Protein AF-A0A0C9XQB7-F1 (afdb_monomer_lite)

Organism: NCBI:txid1095629

InterPro domains:
  IPR027417 P-loop containing nucleoside triphosphate hydrolase [G3DSA:3.40.50.300] (1-61)

pLDDT: mean 90.87, std 9.83, range [48.34, 97.12]

Foldseek 3Di:
DPDPCPVVVVVVVCVVCPPVDPDDADFDPVDPVRLFVSLLVQCPPPVNVVVVQDRGNVSSVVVVVVPDDD

Secondary structure (DSSP, 8-state):
---SSHHHHHHHHHHHTTTT-S-------SSHHHHHHHHHHHTTSHHHHHTT--SSHHHHHHHHHH----

Structure (mmCIF, N/CA/C/O backbone):
data_AF-A0A0C9XQB7-F1
#
_entry.id   AF-A0A0C9XQB7-F1
#
loop_
_atom_site.group_PDB
_atom_site.id
_atom_site.type_symbol
_atom_site.label_atom_id
_atom_site.label_alt_id
_atom_site.label_comp_id
_atom_site.label_asym_id
_atom_site.label_entity_id
_atom_site.label_seq_id
_atom_site.pdbx_PDB_ins_code
_atom_site.Cartn_x
_atom_site.Cartn_y
_atom_site.Cartn_z
_atom_site.occupancy
_atom_site.B_iso_or_equiv
_atom_site.auth_seq_id
_atom_site.auth_comp_id
_atom_site.auth_asym_id
_atom_site.auth_atom_id
_atom_site.pdbx_PDB_model_num
ATOM 1 N N . MET A 1 1 ? 7.238 -21.159 -13.742 1.00 50.06 1 MET A N 1
ATOM 2 C CA . MET A 1 1 ? 6.014 -21.731 -13.128 1.00 50.06 1 MET A CA 1
ATOM 3 C C . MET A 1 1 ? 5.238 -20.634 -12.396 1.00 50.06 1 MET A C 1
ATOM 5 O O . MET A 1 1 ? 5.464 -20.393 -11.214 1.00 50.06 1 MET A O 1
ATOM 9 N N . GLY A 1 2 ? 4.367 -19.915 -13.108 1.00 63.97 2 GLY A N 1
ATOM 10 C CA . GLY A 1 2 ? 3.376 -19.002 -12.518 1.00 63.97 2 GLY A CA 1
ATOM 11 C C . GLY A 1 2 ? 2.046 -19.735 -12.310 1.00 63.97 2 GLY A C 1
ATOM 12 O O . GLY A 1 2 ? 1.780 -20.691 -13.028 1.00 63.97 2 GLY A O 1
ATOM 13 N N . GLY A 1 3 ? 1.236 -19.332 -11.325 1.00 73.00 3 GLY A N 1
ATOM 14 C CA . GLY A 1 3 ? -0.126 -19.871 -11.152 1.00 73.00 3 GLY A CA 1
ATOM 15 C C . GLY A 1 3 ? -0.362 -20.875 -10.015 1.00 73.00 3 GLY A C 1
ATOM 16 O O . GLY A 1 3 ? -1.479 -21.347 -9.872 1.00 73.00 3 GLY A O 1
ATOM 17 N N . VAL A 1 4 ? 0.613 -21.149 -9.138 1.00 77.25 4 VAL A N 1
ATOM 18 C CA . VAL A 1 4 ? 0.454 -22.062 -7.968 1.00 77.25 4 VAL A CA 1
ATOM 19 C C . VAL A 1 4 ? -0.453 -21.474 -6.855 1.00 77.25 4 VAL A C 1
ATOM 21 O O . VAL A 1 4 ? -0.357 -21.832 -5.692 1.00 77.25 4 VAL A O 1
ATOM 24 N N . GLY A 1 5 ? -1.312 -20.501 -7.169 1.00 86.19 5 GLY A N 1
ATOM 25 C CA . GLY A 1 5 ? -2.284 -19.966 -6.210 1.00 86.19 5 GLY A CA 1
ATOM 26 C C . GLY A 1 5 ? -1.709 -19.091 -5.090 1.00 86.19 5 GLY A C 1
ATOM 27 O O . GLY A 1 5 ? -2.408 -18.845 -4.117 1.00 86.19 5 GLY A O 1
ATOM 28 N N . LYS A 1 6 ? -0.479 -18.569 -5.206 1.00 89.75 6 LYS A N 1
ATOM 29 C CA . LYS A 1 6 ? 0.129 -17.690 -4.178 1.00 89.75 6 LYS A CA 1
ATOM 30 C C . LYS A 1 6 ? -0.779 -16.517 -3.791 1.00 89.75 6 LYS A C 1
ATOM 32 O O . LYS A 1 6 ? -1.074 -16.329 -2.618 1.00 89.75 6 LYS A O 1
ATOM 37 N N . THR A 1 7 ? -1.292 -15.793 -4.784 1.00 90.19 7 THR A N 1
ATOM 38 C CA . THR A 1 7 ? -2.247 -14.697 -4.567 1.00 90.19 7 THR A CA 1
ATOM 39 C C . THR A 1 7 ? -3.523 -15.188 -3.881 1.00 90.19 7 THR A C 1
ATOM 41 O O . THR A 1 7 ? -4.004 -14.541 -2.961 1.00 90.19 7 THR A O 1
ATOM 44 N N . GLN A 1 8 ? -4.032 -16.366 -4.258 1.00 90.56 8 GLN A N 1
ATOM 45 C CA . GLN A 1 8 ? -5.224 -16.960 -3.641 1.00 90.56 8 GLN A CA 1
ATOM 46 C C . GLN A 1 8 ? -4.994 -17.323 -2.167 1.00 90.56 8 GLN A C 1
ATOM 48 O O . GLN A 1 8 ? -5.879 -17.118 -1.341 1.00 90.56 8 GLN A O 1
ATOM 53 N N . ILE A 1 9 ? -3.797 -17.799 -1.809 1.00 93.12 9 ILE A N 1
ATOM 54 C CA . ILE A 1 9 ? -3.427 -18.066 -0.413 1.00 93.12 9 ILE A CA 1
ATOM 55 C C . ILE A 1 9 ? -3.389 -16.761 0.395 1.00 93.12 9 ILE A C 1
ATOM 57 O O . ILE A 1 9 ? -3.944 -16.723 1.491 1.00 93.12 9 ILE A O 1
ATOM 61 N N . CYS A 1 10 ? -2.802 -15.684 -0.141 1.00 92.00 10 CYS A N 1
ATOM 62 C CA . CYS A 1 10 ? -2.797 -14.373 0.520 1.00 92.00 10 CYS A CA 1
ATOM 63 C C . CYS A 1 10 ? -4.217 -13.828 0.728 1.00 92.00 10 CYS A C 1
ATOM 65 O O . CYS A 1 10 ? -4.541 -13.371 1.822 1.00 92.00 10 CYS A O 1
ATOM 67 N N . LEU A 1 11 ? -5.082 -13.928 -0.288 1.00 92.00 11 LEU A N 1
ATOM 68 C CA . LEU A 1 11 ? -6.488 -13.528 -0.175 1.00 92.00 11 LEU A CA 1
ATOM 69 C C . LEU A 1 11 ? -7.199 -14.343 0.912 1.00 92.00 11 LEU A C 1
ATOM 71 O O . LEU A 1 11 ? -7.833 -13.773 1.798 1.00 92.00 11 LEU A O 1
ATOM 75 N N . LYS A 1 12 ? -7.009 -15.669 0.921 1.00 94.44 12 LYS A N 1
ATOM 76 C CA . LYS A 1 12 ? -7.635 -16.540 1.920 1.00 94.44 12 LYS A CA 1
ATOM 77 C C . LYS A 1 12 ? -7.137 -16.280 3.340 1.00 94.44 12 LYS A C 1
ATOM 79 O O . LYS A 1 12 ? -7.893 -16.448 4.294 1.00 94.44 12 LYS A O 1
ATOM 84 N N . PHE A 1 13 ? -5.874 -15.891 3.489 1.00 94.12 13 PHE A N 1
ATOM 85 C CA . PHE A 1 13 ? -5.309 -15.490 4.771 1.00 94.12 13 PHE A CA 1
ATOM 86 C C . PHE A 1 13 ? -5.988 -14.226 5.304 1.00 94.12 13 PHE A C 1
ATOM 88 O O . PHE A 1 13 ? -6.455 -14.236 6.441 1.00 94.12 13 PHE A O 1
ATOM 95 N N . VAL A 1 14 ? -6.104 -13.177 4.484 1.00 93.19 14 VAL A N 1
ATOM 96 C CA . VAL A 1 14 ? -6.756 -11.921 4.890 1.00 93.19 14 VAL A CA 1
ATOM 97 C C . VAL A 1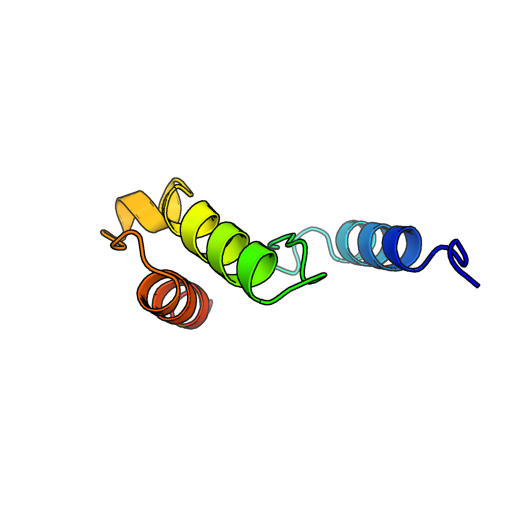 14 ? -8.230 -12.152 5.227 1.00 93.19 14 VAL A C 1
ATOM 99 O O . VAL A 1 14 ? -8.688 -11.662 6.254 1.00 93.19 14 VAL A O 1
ATOM 102 N N . GLU A 1 15 ? -8.946 -12.971 4.447 1.00 93.12 15 GLU A N 1
ATOM 103 C CA . GLU A 1 15 ? -10.319 -13.388 4.775 1.00 93.12 15 GLU A CA 1
ATOM 104 C C . GLU A 1 15 ? -10.410 -14.070 6.149 1.00 93.12 15 GLU A C 1
ATOM 106 O O . GLU A 1 15 ? -11.282 -13.747 6.952 1.00 93.12 15 GLU A O 1
ATOM 111 N N . LYS A 1 16 ? -9.509 -15.017 6.443 1.00 95.56 16 LYS A N 1
ATOM 112 C CA . LYS A 1 16 ? -9.496 -15.734 7.731 1.00 95.56 16 LYS A CA 1
ATOM 113 C C . LYS A 1 16 ? -9.102 -14.849 8.910 1.00 95.56 16 LYS A C 1
ATOM 115 O O . LYS A 1 16 ? -9.504 -15.130 10.035 1.00 95.56 16 LYS A O 1
ATOM 120 N N . MET A 1 17 ? -8.302 -13.820 8.660 1.00 94.00 17 MET A N 1
ATOM 121 C CA . MET A 1 17 ? -7.825 -12.866 9.658 1.00 94.00 17 MET A CA 1
ATOM 122 C C . MET A 1 17 ? -8.666 -11.584 9.673 1.00 94.00 17 MET A C 1
ATOM 124 O O . MET A 1 17 ? -8.224 -10.572 10.216 1.00 94.00 17 MET A O 1
ATOM 128 N N . ALA A 1 18 ? -9.867 -11.606 9.086 1.00 87.62 18 ALA A N 1
ATOM 129 C CA . ALA A 1 18 ? -10.759 -10.456 9.067 1.00 87.62 18 ALA A CA 1
ATOM 130 C C . ALA A 1 18 ? -10.961 -9.901 10.489 1.00 87.62 18 ALA A C 1
ATOM 132 O O . ALA A 1 18 ? -11.239 -10.643 11.432 1.00 87.62 18 ALA A O 1
ATOM 133 N N . GLY A 1 19 ? -10.760 -8.591 10.646 1.00 87.69 19 GLY A N 1
ATOM 134 C CA . GLY A 1 19 ? -10.845 -7.897 11.934 1.00 87.69 19 GLY A CA 1
ATOM 135 C C . GLY A 1 19 ? -9.607 -8.001 12.836 1.00 87.69 19 GLY A C 1
ATOM 136 O O . GLY A 1 19 ? -9.586 -7.365 13.883 1.00 87.69 19 GLY A O 1
ATOM 137 N N . ARG A 1 20 ? -8.563 -8.758 12.461 1.00 90.75 20 ARG A N 1
ATOM 138 C CA . ARG A 1 20 ? -7.278 -8.805 13.197 1.00 90.75 20 ARG A CA 1
ATOM 139 C C . ARG A 1 20 ? -6.323 -7.676 12.813 1.00 90.75 20 ARG A C 1
ATOM 141 O O . ARG A 1 20 ? -5.430 -7.360 13.588 1.00 90.75 20 ARG A O 1
ATOM 148 N N . PHE A 1 21 ? -6.483 -7.124 11.615 1.00 89.56 21 PHE A N 1
ATOM 149 C CA . PHE A 1 21 ? -5.673 -6.028 11.097 1.00 89.56 21 PHE A CA 1
ATOM 150 C C . PHE A 1 21 ? -6.573 -4.819 10.870 1.00 89.56 21 PHE A C 1
ATOM 152 O O . PHE A 1 21 ? -7.623 -4.951 10.241 1.00 89.56 21 PHE A O 1
ATOM 159 N N . SER A 1 22 ? -6.150 -3.656 11.361 1.00 89.25 22 SER A N 1
ATOM 160 C CA . SER A 1 22 ? -6.817 -2.380 11.087 1.00 89.25 22 SER A CA 1
ATOM 161 C C . SER A 1 22 ? -6.630 -1.952 9.630 1.00 89.25 22 SER A C 1
ATOM 163 O O . SER A 1 22 ? -7.540 -1.388 9.035 1.00 89.25 22 SER A O 1
ATOM 165 N N . HIS A 1 23 ? -5.479 -2.288 9.036 1.00 91.81 23 HIS A N 1
ATOM 166 C CA . HIS A 1 23 ? -5.110 -1.892 7.681 1.00 91.81 23 HIS A CA 1
ATOM 167 C C . HIS A 1 23 ? -4.491 -3.059 6.910 1.00 91.81 23 HIS A C 1
ATOM 169 O O . HIS A 1 23 ? -3.628 -3.773 7.420 1.00 91.81 23 HIS A O 1
ATOM 175 N N . VAL A 1 24 ? -4.907 -3.229 5.654 1.00 91.69 24 VAL A N 1
ATOM 176 C CA . VAL A 1 24 ? -4.314 -4.176 4.703 1.00 91.69 24 VAL A CA 1
ATOM 177 C C . VAL A 1 24 ? -4.134 -3.458 3.371 1.00 91.69 24 VAL A C 1
ATOM 179 O O . VAL A 1 24 ? -5.107 -3.003 2.775 1.00 91.69 24 VAL A O 1
ATOM 182 N N . PHE A 1 25 ? -2.893 -3.379 2.892 1.00 92.00 25 PHE A N 1
ATOM 183 C CA . PHE A 1 25 ? -2.550 -2.728 1.628 1.00 92.00 25 PHE A CA 1
ATOM 184 C C . PHE A 1 25 ? -2.117 -3.765 0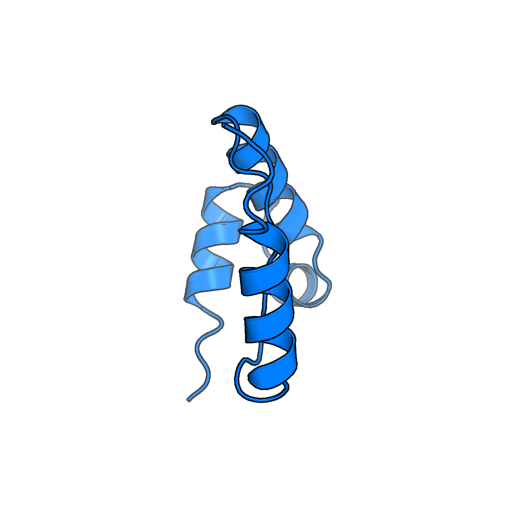.592 1.00 92.00 25 PHE A C 1
ATOM 186 O O . PHE A 1 25 ? -1.298 -4.637 0.880 1.00 92.00 25 PHE A O 1
ATOM 193 N N . TRP A 1 26 ? -2.645 -3.651 -0.627 1.00 90.81 26 TRP A N 1
ATOM 194 C CA . TRP A 1 26 ? -2.257 -4.484 -1.765 1.00 90.81 26 TRP A CA 1
ATOM 195 C C . TRP A 1 26 ? -1.439 -3.652 -2.744 1.00 90.81 26 TRP A C 1
ATOM 197 O O . TRP A 1 26 ? -1.860 -2.563 -3.129 1.00 90.81 26 TRP A O 1
ATOM 207 N N . MET A 1 27 ? -0.281 -4.166 -3.152 1.00 91.12 27 MET A N 1
ATOM 208 C CA . MET A 1 27 ? 0.629 -3.461 -4.049 1.00 91.12 27 MET A CA 1
ATOM 209 C C . MET A 1 27 ? 1.234 -4.410 -5.078 1.00 91.12 27 MET A C 1
ATO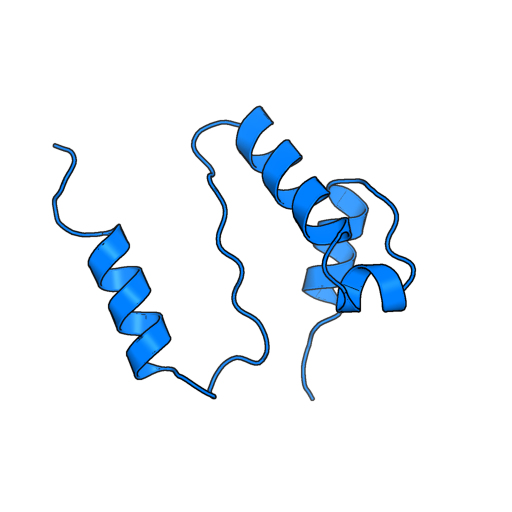M 211 O O . MET A 1 27 ? 1.588 -5.545 -4.755 1.00 91.12 27 MET A O 1
ATOM 215 N N . ASP A 1 28 ? 1.373 -3.921 -6.309 1.00 90.88 28 ASP A N 1
ATOM 216 C CA . ASP A 1 28 ? 2.183 -4.563 -7.340 1.00 90.88 28 ASP A CA 1
ATOM 217 C C . ASP A 1 28 ? 3.659 -4.185 -7.156 1.00 90.88 28 ASP A C 1
ATOM 219 O O . ASP A 1 28 ? 4.048 -3.024 -7.292 1.00 90.88 28 ASP A O 1
ATOM 223 N N . VAL A 1 29 ? 4.482 -5.185 -6.848 1.00 91.88 29 VAL A N 1
ATOM 224 C CA . VAL A 1 29 ? 5.920 -5.035 -6.582 1.00 91.88 29 VAL A CA 1
ATOM 225 C C . VAL A 1 29 ? 6.788 -5.657 -7.682 1.00 91.88 29 VAL A C 1
ATOM 227 O O . VAL A 1 29 ? 7.898 -6.117 -7.424 1.00 91.88 29 VAL A O 1
ATOM 230 N N . SER A 1 30 ? 6.265 -5.731 -8.908 1.00 92.69 30 SER A N 1
ATOM 231 C CA . SER A 1 30 ? 6.960 -6.332 -10.051 1.00 92.69 30 SER A CA 1
ATOM 232 C C . SER A 1 30 ? 8.175 -5.537 -10.551 1.00 92.69 30 SER A C 1
ATOM 234 O O . SER A 1 30 ? 9.084 -6.142 -11.121 1.00 92.69 30 SER A O 1
ATOM 236 N N . SER A 1 31 ? 8.239 -4.223 -10.313 1.00 96.56 31 SER A N 1
ATOM 237 C CA . SER A 1 31 ? 9.421 -3.386 -10.560 1.00 96.56 31 SER A CA 1
ATOM 238 C C . SER A 1 31 ? 9.539 -2.241 -9.548 1.00 96.56 31 SER A C 1
ATOM 240 O O . SER A 1 31 ? 8.599 -1.934 -8.818 1.00 96.56 31 SER A O 1
ATOM 242 N N . GLU A 1 32 ? 10.689 -1.564 -9.515 1.00 96.44 32 GLU A N 1
ATOM 243 C CA . GLU A 1 32 ? 10.869 -0.365 -8.680 1.00 96.44 32 GLU A CA 1
ATOM 244 C C . GLU A 1 32 ? 9.862 0.743 -9.027 1.00 96.44 32 GLU A C 1
ATOM 246 O O . GLU A 1 32 ? 9.317 1.391 -8.131 1.00 96.44 32 GLU A O 1
ATOM 251 N N . ASP A 1 33 ? 9.540 0.905 -10.313 1.00 96.44 33 ASP A N 1
ATOM 252 C CA . ASP A 1 33 ? 8.550 1.880 -10.773 1.00 96.44 33 ASP A CA 1
ATOM 253 C C . ASP A 1 33 ? 7.139 1.542 -10.273 1.00 96.44 33 ASP A C 1
ATOM 255 O O . ASP A 1 33 ? 6.416 2.437 -9.820 1.00 96.44 33 ASP A O 1
ATOM 259 N N . THR A 1 34 ? 6.737 0.261 -10.301 1.00 96.75 34 THR A N 1
ATOM 260 C CA . THR A 1 34 ? 5.418 -0.147 -9.786 1.00 96.75 34 THR A CA 1
ATOM 261 C C . THR A 1 34 ? 5.346 -0.009 -8.269 1.00 96.75 34 THR A C 1
ATOM 263 O O . THR A 1 34 ? 4.315 0.425 -7.756 1.00 96.75 34 THR A O 1
ATOM 266 N N . ILE A 1 35 ? 6.446 -0.277 -7.555 1.00 96.31 35 ILE A N 1
ATOM 267 C CA . ILE A 1 35 ? 6.553 -0.040 -6.107 1.00 96.31 35 ILE A CA 1
ATOM 268 C C . ILE A 1 35 ? 6.381 1.452 -5.803 1.00 96.31 35 ILE A C 1
ATOM 270 O O . ILE A 1 35 ? 5.572 1.827 -4.954 1.00 96.31 35 ILE A O 1
ATOM 274 N N . ALA A 1 36 ? 7.105 2.326 -6.507 1.00 96.12 36 ALA A N 1
ATOM 275 C CA . ALA A 1 36 ? 7.031 3.767 -6.290 1.00 96.12 36 ALA A CA 1
ATOM 276 C C . ALA A 1 36 ? 5.635 4.328 -6.605 1.00 96.12 36 ALA A C 1
ATOM 278 O O . ALA A 1 36 ? 5.117 5.159 -5.854 1.00 96.12 36 ALA A O 1
ATOM 279 N N . LEU A 1 37 ? 5.006 3.863 -7.688 1.00 96.25 37 LEU A N 1
ATOM 280 C CA . LEU A 1 37 ? 3.635 4.234 -8.036 1.00 96.25 37 LEU A CA 1
ATOM 281 C C . LEU A 1 37 ? 2.635 3.726 -6.990 1.00 96.25 37 LEU A C 1
ATOM 283 O O . LEU A 1 37 ? 1.761 4.481 -6.563 1.00 96.25 37 LEU A O 1
ATOM 287 N N . GLY A 1 38 ? 2.796 2.481 -6.540 1.00 96.19 38 GLY A N 1
ATOM 288 C CA . GLY A 1 38 ? 1.989 1.873 -5.491 1.00 96.19 38 GLY A CA 1
ATOM 289 C C . GLY A 1 38 ? 2.056 2.665 -4.188 1.00 96.19 38 GLY A C 1
ATOM 290 O O . GLY A 1 38 ? 1.017 3.029 -3.644 1.00 96.19 38 GLY A O 1
ATOM 291 N N . LEU A 1 39 ? 3.255 3.020 -3.723 1.00 96.62 39 LEU A N 1
ATOM 292 C CA . LEU A 1 39 ? 3.433 3.824 -2.510 1.00 96.62 39 LEU A CA 1
ATOM 293 C C . LEU A 1 39 ? 2.810 5.218 -2.647 1.00 96.62 39 LEU A C 1
ATOM 295 O O . LEU A 1 39 ? 2.056 5.636 -1.773 1.00 96.62 39 LEU A O 1
ATOM 299 N N . LYS A 1 40 ? 3.033 5.913 -3.768 1.00 96.00 40 LYS A N 1
ATOM 300 C CA . LYS A 1 40 ? 2.387 7.214 -4.025 1.00 96.00 40 LYS A CA 1
ATOM 301 C C . LYS A 1 40 ? 0.863 7.105 -4.081 1.00 96.00 40 LYS A C 1
ATOM 303 O O . LYS A 1 40 ? 0.178 8.038 -3.672 1.00 96.00 40 LYS A O 1
ATOM 308 N N . SER A 1 41 ? 0.324 5.980 -4.557 1.00 95.50 41 SER A N 1
ATOM 309 C CA . SER A 1 41 ? -1.123 5.753 -4.589 1.00 95.50 41 SER A CA 1
ATOM 310 C C . SER A 1 41 ? -1.737 5.714 -3.181 1.00 95.50 41 SER A C 1
ATOM 312 O O . SER A 1 41 ? -2.847 6.210 -2.984 1.00 95.50 41 SER A O 1
ATOM 314 N N . LEU A 1 42 ? -0.988 5.229 -2.181 1.00 95.56 42 LEU A N 1
ATOM 315 C CA . LEU A 1 42 ? -1.430 5.180 -0.784 1.00 95.56 42 LEU A CA 1
ATOM 316 C C . LEU A 1 42 ? -1.603 6.571 -0.167 1.00 95.56 42 LEU A C 1
ATOM 318 O O . LEU A 1 42 ? -2.487 6.748 0.665 1.00 95.56 42 LEU A O 1
ATOM 322 N N . CYS A 1 43 ? -0.856 7.582 -0.623 1.00 95.81 43 CYS A N 1
ATOM 323 C CA . CYS A 1 43 ? -1.052 8.973 -0.194 1.00 95.81 43 CYS A CA 1
ATOM 324 C C . CYS A 1 43 ? -2.464 9.495 -0.513 1.00 95.81 43 CYS A C 1
ATOM 326 O O . CYS A 1 43 ? -2.921 10.463 0.092 1.00 95.81 43 CYS A O 1
ATOM 328 N N . TYR A 1 44 ? -3.173 8.874 -1.464 1.00 94.62 44 TYR A N 1
ATOM 329 C CA . TYR A 1 44 ? -4.547 9.245 -1.793 1.00 94.62 44 TYR A CA 1
ATOM 330 C C . TYR A 1 44 ? -5.602 8.540 -0.932 1.00 94.62 44 TYR A C 1
ATOM 332 O O . TYR A 1 44 ? -6.783 8.885 -1.054 1.00 94.62 44 TYR A O 1
ATOM 340 N N . HIS A 1 45 ? -5.204 7.602 -0.064 1.00 94.62 45 HIS A N 1
ATOM 341 C CA . HIS A 1 45 ? -6.096 6.967 0.902 1.00 94.62 45 HIS A CA 1
ATOM 342 C C . HIS A 1 45 ? -6.758 8.038 1.791 1.00 94.62 45 HIS A C 1
ATOM 344 O O . HIS A 1 45 ? -6.071 8.978 2.201 1.00 94.62 45 HIS A O 1
ATOM 350 N N . PRO A 1 46 ? -8.063 7.938 2.112 1.00 94.69 46 PRO A N 1
ATOM 351 C CA . PRO A 1 46 ? -8.758 8.954 2.906 1.00 94.69 46 PRO A CA 1
ATOM 352 C C . PRO A 1 46 ? -8.057 9.279 4.229 1.00 94.69 46 PRO A C 1
ATOM 354 O O . PRO A 1 46 ? -7.897 10.448 4.565 1.00 94.69 46 PRO A O 1
ATOM 357 N N . GLU A 1 47 ? -7.570 8.257 4.933 1.00 94.56 47 GLU A N 1
ATOM 358 C CA . GLU A 1 47 ? -6.853 8.432 6.203 1.00 94.56 47 GLU A CA 1
ATOM 359 C C . GLU A 1 47 ? -5.463 9.055 6.025 1.00 94.56 47 GLU A C 1
ATOM 361 O O . GLU A 1 47 ? -5.067 9.893 6.829 1.00 94.56 47 GLU A O 1
ATOM 366 N N . ALA A 1 48 ? -4.751 8.737 4.937 1.00 95.44 48 ALA A N 1
ATOM 367 C CA . ALA A 1 48 ? -3.476 9.381 4.618 1.00 95.44 48 ALA A CA 1
ATOM 368 C C . ALA A 1 48 ? -3.676 10.871 4.306 1.00 95.44 48 ALA A C 1
ATOM 370 O O . ALA A 1 48 ? -2.942 11.726 4.801 1.00 95.44 48 ALA A O 1
ATOM 371 N N . LYS A 1 49 ? -4.718 11.204 3.531 1.00 95.56 49 LYS A N 1
ATOM 372 C CA . LYS A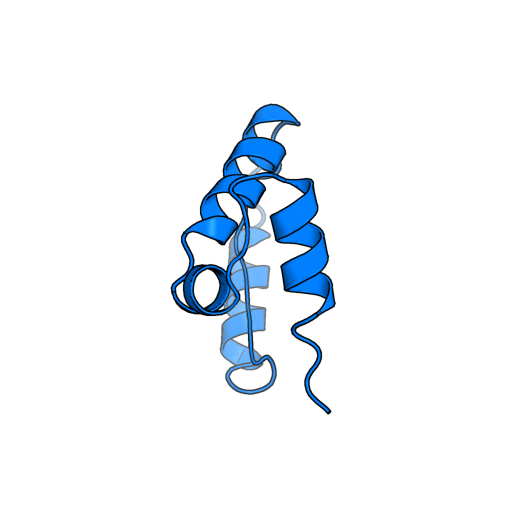 1 49 ? -5.088 12.598 3.254 1.00 95.56 49 LYS A CA 1
ATOM 373 C C . LYS A 1 49 ? -5.473 13.345 4.527 1.00 95.56 49 LYS A C 1
ATOM 375 O O . LYS A 1 49 ? -5.035 14.476 4.710 1.00 95.56 49 LYS A O 1
ATOM 380 N N . ALA A 1 50 ? -6.265 12.721 5.399 1.00 95.19 50 ALA A N 1
ATOM 381 C CA . ALA A 1 50 ? -6.649 13.302 6.684 1.00 95.19 50 ALA A CA 1
ATOM 382 C C . ALA A 1 50 ? -5.432 13.538 7.597 1.00 95.19 50 ALA A C 1
ATOM 384 O O . ALA A 1 50 ? -5.384 14.545 8.297 1.00 95.19 50 ALA A O 1
ATOM 385 N N . ALA A 1 51 ? -4.426 12.663 7.528 1.00 93.94 51 ALA A N 1
ATOM 386 C CA . ALA A 1 51 ? -3.149 12.809 8.225 1.00 93.94 51 ALA A CA 1
ATOM 387 C C . ALA A 1 51 ? -2.177 13.811 7.562 1.00 93.94 51 ALA A C 1
ATOM 389 O O . ALA A 1 51 ? -1.063 13.993 8.048 1.00 93.94 51 ALA A O 1
ATOM 390 N N . GLY A 1 52 ? -2.564 14.467 6.461 1.00 95.44 52 GLY A N 1
ATOM 391 C CA . GLY A 1 52 ? -1.735 15.473 5.788 1.00 95.44 52 GLY A CA 1
ATOM 392 C C . GLY A 1 52 ? -0.523 14.900 5.045 1.00 95.44 52 GLY A C 1
ATOM 393 O O . GLY A 1 52 ? 0.473 15.598 4.861 1.00 95.44 52 GLY A O 1
ATOM 394 N N . VAL A 1 53 ? -0.582 13.635 4.620 1.00 96.81 53 VAL A N 1
ATOM 395 C CA . VAL A 1 53 ? 0.533 12.950 3.953 1.00 96.81 53 VAL A CA 1
ATOM 396 C C . VAL A 1 53 ? 0.800 13.553 2.569 1.00 96.81 53 VAL A C 1
ATOM 398 O O . VAL A 1 53 ? -0.078 13.597 1.707 1.00 96.81 53 VAL A O 1
ATOM 401 N N . TYR A 1 54 ? 2.042 13.980 2.327 1.00 95.06 54 TYR A N 1
ATOM 402 C CA . TYR A 1 54 ? 2.488 14.455 1.015 1.00 95.06 54 TYR A CA 1
ATOM 403 C C . TYR A 1 54 ? 2.586 13.310 -0.005 1.00 95.06 54 TYR A C 1
ATOM 405 O O . TYR A 1 54 ? 2.867 12.165 0.348 1.00 95.06 54 TYR A O 1
ATOM 413 N N . VAL A 1 55 ? 2.400 13.618 -1.295 1.00 95.56 55 VAL A N 1
ATOM 414 C CA . VAL A 1 55 ? 2.470 12.620 -2.378 1.00 95.56 55 VAL A CA 1
ATOM 415 C C . VAL A 1 55 ? 3.928 12.271 -2.694 1.00 95.56 55 VAL A C 1
ATOM 417 O O . VAL A 1 55 ? 4.537 12.806 -3.621 1.00 95.56 55 VAL A O 1
ATOM 420 N N . SER A 1 56 ? 4.497 11.359 -1.911 1.00 97.12 56 SER A N 1
ATOM 421 C CA . SER A 1 56 ? 5.823 10.780 -2.123 1.00 97.12 56 SER A CA 1
ATOM 422 C C . SER A 1 56 ? 5.891 9.361 -1.546 1.00 97.12 56 SER A C 1
ATOM 424 O O . SER A 1 56 ? 5.134 9.018 -0.638 1.00 97.12 56 SER A O 1
ATOM 426 N N . SER A 1 57 ? 6.809 8.533 -2.052 1.00 96.31 57 SER A N 1
ATOM 427 C CA . SER A 1 57 ? 6.995 7.170 -1.538 1.00 96.31 57 SER A CA 1
ATOM 428 C C . SER A 1 57 ? 7.459 7.163 -0.077 1.00 96.31 57 SER A C 1
ATOM 430 O O . SER A 1 57 ? 7.013 6.333 0.707 1.00 96.31 57 SER A O 1
ATOM 432 N N . GLU A 1 58 ? 8.323 8.107 0.299 1.00 97.12 58 GLU A N 1
ATOM 433 C CA . GLU A 1 58 ? 8.848 8.240 1.661 1.00 97.12 58 GLU A CA 1
ATOM 434 C C . GLU A 1 58 ? 7.746 8.628 2.653 1.00 97.12 58 GLU A C 1
ATOM 436 O O . GLU A 1 58 ? 7.571 7.971 3.676 1.00 97.12 58 GLU A O 1
ATOM 441 N N . SER A 1 59 ? 6.941 9.641 2.322 1.00 96.50 59 SER A N 1
A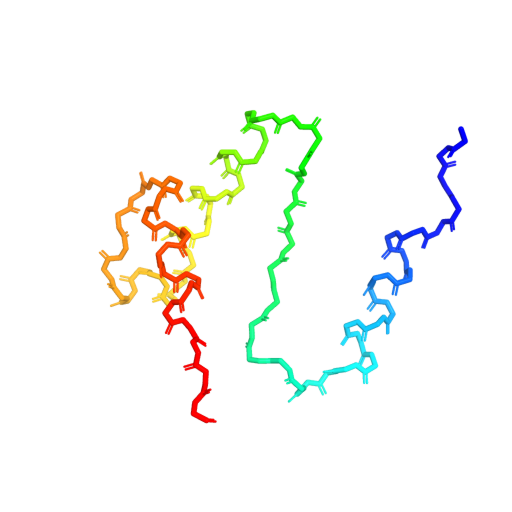TOM 442 C CA . SER A 1 59 ? 5.827 10.071 3.173 1.00 96.50 59 SER A CA 1
ATOM 443 C C . SER A 1 59 ? 4.780 8.966 3.344 1.00 96.50 59 SER A C 1
ATOM 445 O O . SER A 1 59 ? 4.247 8.807 4.440 1.00 96.50 59 SER A O 1
ATOM 447 N N . ALA A 1 60 ? 4.522 8.170 2.299 1.00 96.31 60 ALA A N 1
ATOM 448 C CA . ALA A 1 60 ? 3.654 6.998 2.396 1.00 96.31 60 ALA A CA 1
ATOM 449 C C . ALA A 1 60 ? 4.204 5.955 3.381 1.00 96.31 60 ALA A C 1
ATOM 451 O O . ALA A 1 60 ? 3.456 5.450 4.213 1.00 96.31 60 ALA A 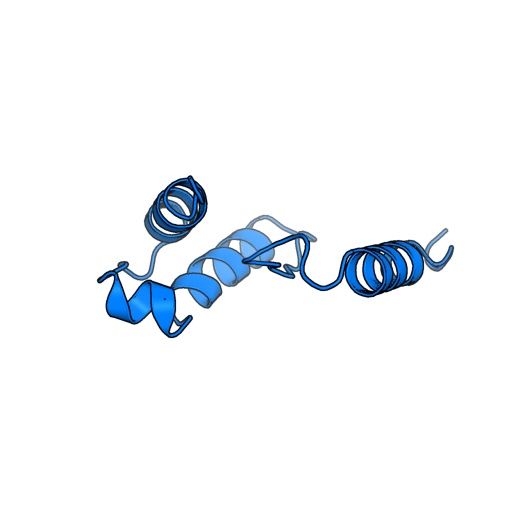O 1
ATOM 452 N N . LEU A 1 61 ? 5.506 5.652 3.324 1.00 95.62 61 LEU A N 1
ATOM 453 C CA . LEU A 1 61 ? 6.142 4.701 4.243 1.00 95.62 61 LEU A CA 1
ATOM 454 C C . LEU A 1 61 ? 6.117 5.195 5.694 1.00 95.62 61 LEU A C 1
ATOM 456 O O . LEU A 1 61 ? 5.799 4.415 6.591 1.00 95.62 61 LEU A O 1
ATOM 460 N N . ILE A 1 62 ? 6.400 6.482 5.923 1.00 95.94 62 ILE A N 1
ATOM 461 C CA . ILE A 1 62 ? 6.311 7.107 7.252 1.00 95.94 62 ILE A CA 1
ATOM 462 C C . ILE A 1 62 ? 4.885 6.990 7.794 1.00 95.94 62 ILE A C 1
ATOM 464 O O . ILE A 1 62 ? 4.692 6.592 8.941 1.00 95.94 62 ILE A O 1
ATOM 468 N N . TRP A 1 63 ? 3.884 7.281 6.960 1.00 95.69 63 TRP A N 1
ATOM 469 C CA . TRP A 1 63 ? 2.484 7.151 7.343 1.00 95.69 63 TRP A CA 1
ATOM 470 C C . TRP A 1 63 ? 2.128 5.712 7.716 1.00 95.69 63 TRP A C 1
ATOM 472 O O . TRP A 1 63 ? 1.624 5.496 8.813 1.00 95.69 63 TRP A O 1
ATOM 482 N N . ILE A 1 64 ? 2.466 4.721 6.884 1.00 94.81 64 ILE A N 1
ATOM 483 C CA . ILE A 1 64 ? 2.222 3.300 7.191 1.00 94.81 64 ILE A CA 1
ATOM 484 C C . ILE A 1 64 ? 2.880 2.905 8.519 1.00 94.81 64 ILE A C 1
ATOM 486 O O . ILE A 1 64 ? 2.258 2.230 9.335 1.00 94.81 64 ILE A O 1
ATOM 490 N N . GLY A 1 65 ? 4.112 3.361 8.760 1.00 93.81 65 GLY A N 1
ATOM 491 C CA . GLY A 1 65 ? 4.824 3.137 10.019 1.00 93.81 65 GLY A CA 1
ATOM 492 C C . GLY A 1 65 ? 4.152 3.783 11.235 1.00 93.81 65 GLY A C 1
ATOM 493 O O . GLY A 1 65 ? 4.306 3.280 12.344 1.00 93.81 65 GLY A O 1
ATOM 494 N N . SER A 1 66 ? 3.384 4.857 11.032 1.00 93.25 66 SER A N 1
ATOM 495 C CA . SER A 1 66 ? 2.622 5.547 12.081 1.00 93.25 66 SER A CA 1
ATOM 496 C C . SER A 1 66 ? 1.254 4.925 12.384 1.00 93.25 66 SER A C 1
ATOM 498 O O . SER A 1 66 ? 0.680 5.237 13.420 1.00 93.25 66 SER A O 1
ATOM 500 N N . LEU A 1 67 ? 0.740 4.019 11.537 1.00 91.19 67 LEU A N 1
ATOM 501 C CA . LEU A 1 67 ? -0.574 3.369 11.702 1.00 91.19 67 LEU A CA 1
ATOM 502 C C . LEU A 1 67 ? -0.612 2.317 12.830 1.00 91.19 67 LEU A C 1
ATOM 504 O O . LEU A 1 67 ? -1.512 1.474 12.857 1.00 91.19 67 LEU A O 1
ATOM 508 N N . GLN A 1 68 ? 0.366 2.323 13.741 1.00 74.19 68 GLN A N 1
ATOM 509 C CA . GLN A 1 68 ? 0.385 1.403 14.873 1.00 74.19 68 GLN A CA 1
ATOM 510 C C . GLN A 1 68 ? -0.863 1.619 15.731 1.00 74.19 68 GLN A C 1
ATOM 512 O O . GLN A 1 68 ? -1.137 2.724 16.193 1.00 74.19 68 GLN A O 1
ATOM 517 N N . SER A 1 69 ? -1.620 0.543 15.927 1.00 62.72 69 SER A N 1
ATOM 518 C CA . SER A 1 69 ? -2.606 0.466 16.995 1.00 62.72 69 SER A CA 1
ATOM 519 C C . SER A 1 69 ? -1.884 0.192 18.311 1.00 62.72 69 SER A C 1
ATOM 521 O O . SER A 1 69 ? -0.973 -0.639 18.334 1.00 62.72 69 SER A O 1
ATOM 523 N N . GLU A 1 70 ? -2.315 0.882 19.363 1.00 48.34 70 GLU A N 1
ATOM 524 C CA . GLU A 1 70 ? -1.996 0.581 20.766 1.00 48.34 70 GLU A CA 1
ATOM 525 C C . GLU A 1 70 ? -2.263 -0.895 21.121 1.00 48.34 70 GLU A C 1
ATOM 527 O O . GLU A 1 70 ? -3.236 -1.475 20.574 1.00 48.34 70 GLU A O 1
#

Radius of gyration: 14.06 Å; chains: 1; bounding box: 22×38×34 Å

Sequence (70 aa):
MGGVGKTQICLKFVEKMAGRFSHVFWMDVSSEDTIALGLKSLCYHPEAKAAGVYVSSESALIWIGSLQSE